Protein AF-A0A7K3CPM6-F1 (afdb_monomer)

pLDDT: mean 83.15, std 15.03, range [42.66, 97.75]

Mean predicted aligned error: 6.67 Å

S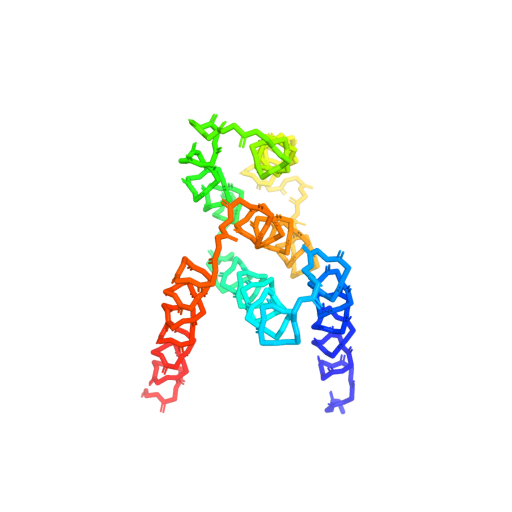econdary structure (DSSP, 8-state):
-HHHHHHHHHHHHHHHHHHHHHH-SSHHHHHHHHHHHHHHHHHHHHH-SSTTHHHHHHHHHHHHHHTS-SHHHHHHHHHHHHHHHHHHHHHTTSS--HHHHHHHHHHHHHHHHHHH--HHHHHHHHHHHHHHHHHHHHHH--

Structure (mmCIF, N/CA/C/O backbone):
data_AF-A0A7K3CPM6-F1
#
_entry.id   AF-A0A7K3CPM6-F1
#
loop_
_atom_site.group_PDB
_atom_site.id
_atom_site.type_symbol
_atom_site.label_atom_id
_atom_site.label_alt_id
_atom_site.label_comp_id
_atom_site.label_asym_id
_atom_site.label_entity_id
_atom_site.label_seq_id
_atom_site.pdbx_PDB_ins_code
_atom_site.Cartn_x
_atom_site.Cartn_y
_atom_site.Cartn_z
_atom_site.occupancy
_atom_site.B_iso_or_equiv
_atom_site.auth_seq_id
_atom_site.auth_comp_id
_atom_site.auth_asym_id
_atom_site.auth_atom_id
_atom_site.pdbx_PDB_model_num
ATOM 1 N N . GLU A 1 1 ? -13.434 -12.400 -23.681 1.00 42.66 1 GLU A N 1
ATOM 2 C CA . GLU A 1 1 ? -12.248 -11.910 -22.934 1.00 42.66 1 GLU A CA 1
ATOM 3 C C . GLU A 1 1 ? -12.563 -10.995 -21.737 1.00 42.66 1 GLU A C 1
ATOM 5 O O . GLU A 1 1 ? -11.672 -10.723 -20.947 1.00 42.66 1 GLU A O 1
ATOM 10 N N . LEU A 1 2 ? -13.830 -10.633 -21.488 1.00 46.84 2 LEU A N 1
ATOM 11 C CA . LEU A 1 2 ? -14.273 -9.867 -20.305 1.00 46.84 2 LEU A CA 1
ATOM 12 C C . LEU A 1 2 ? -14.128 -10.591 -18.945 1.00 46.84 2 LEU A C 1
ATOM 14 O O . LEU A 1 2 ? -14.264 -9.969 -17.897 1.00 46.84 2 LEU A O 1
ATOM 18 N N . THR A 1 3 ? -13.852 -11.897 -18.930 1.00 52.88 3 THR A N 1
ATOM 19 C CA . THR A 1 3 ? -13.897 -12.721 -17.712 1.00 52.88 3 THR A CA 1
ATOM 20 C C . THR A 1 3 ? -12.551 -12.872 -17.004 1.00 52.88 3 THR A C 1
ATOM 22 O O . THR A 1 3 ? -12.532 -12.925 -15.783 1.00 52.88 3 THR A O 1
ATOM 25 N N . SER A 1 4 ? -11.413 -12.888 -17.706 1.00 51.78 4 SER A N 1
ATOM 26 C CA . SER A 1 4 ? -10.106 -13.103 -17.052 1.00 51.78 4 SER A CA 1
ATOM 27 C C . SER A 1 4 ? -9.587 -11.850 -16.331 1.00 51.78 4 SER A C 1
ATOM 29 O O . SER A 1 4 ? -9.103 -11.944 -15.203 1.00 51.78 4 SER A O 1
ATOM 31 N N . GLY A 1 5 ? -9.754 -10.667 -16.939 1.00 45.00 5 GLY A N 1
ATOM 32 C CA . GLY A 1 5 ? -9.337 -9.386 -16.350 1.00 45.00 5 GLY A CA 1
ATOM 33 C C . GLY A 1 5 ? -10.159 -9.002 -15.118 1.00 45.00 5 GLY A C 1
ATOM 34 O O . GLY A 1 5 ? -9.595 -8.661 -14.080 1.00 45.00 5 GLY A O 1
ATOM 35 N N . ALA A 1 6 ? -11.486 -9.160 -15.187 1.00 42.94 6 ALA A N 1
ATOM 36 C CA . ALA A 1 6 ? -12.369 -8.943 -14.044 1.00 42.94 6 ALA A CA 1
ATOM 37 C C . ALA A 1 6 ? -12.077 -9.942 -12.912 1.00 42.94 6 ALA A C 1
ATOM 39 O O . ALA A 1 6 ? -11.921 -9.531 -11.770 1.00 42.94 6 ALA A O 1
ATOM 40 N N . VAL A 1 7 ? -11.917 -11.239 -13.208 1.00 51.38 7 VAL A N 1
ATOM 41 C CA . VAL A 1 7 ? -11.632 -12.262 -12.183 1.00 51.38 7 VAL A CA 1
ATOM 42 C C . VAL A 1 7 ? -10.301 -12.011 -11.462 1.00 51.38 7 VAL A C 1
ATOM 44 O O . VAL A 1 7 ? -10.242 -12.178 -10.243 1.00 51.38 7 VAL A O 1
ATOM 47 N N . LYS A 1 8 ? -9.255 -11.548 -12.161 1.00 45.28 8 LYS A N 1
ATOM 48 C CA . LYS A 1 8 ? -7.977 -11.165 -11.529 1.00 45.28 8 LYS A CA 1
ATOM 49 C C . LYS A 1 8 ? -8.127 -9.956 -10.602 1.00 45.28 8 LYS A C 1
ATOM 51 O O . LYS A 1 8 ? -7.643 -9.996 -9.471 1.00 45.28 8 LYS A O 1
ATOM 56 N N . LEU A 1 9 ? -8.861 -8.929 -11.036 1.00 51.75 9 LEU A N 1
ATOM 57 C CA . LEU A 1 9 ? -9.154 -7.755 -10.209 1.00 51.75 9 LEU A CA 1
ATOM 58 C C . LEU A 1 9 ? -10.005 -8.123 -8.981 1.00 51.75 9 LEU A C 1
ATOM 60 O O . LEU A 1 9 ? -9.729 -7.660 -7.873 1.00 51.75 9 LEU A O 1
ATOM 64 N N . PHE A 1 10 ? -11.006 -8.993 -9.157 1.00 50.72 10 PHE A N 1
ATOM 65 C CA . PHE A 1 10 ? -11.889 -9.468 -8.090 1.00 50.72 10 PHE A CA 1
ATOM 66 C C . PHE A 1 10 ? -11.150 -10.349 -7.076 1.00 50.72 10 PHE A C 1
ATOM 68 O O . PHE A 1 10 ? -11.403 -10.215 -5.884 1.00 50.72 10 PHE A O 1
ATOM 75 N N . GLY A 1 11 ? -10.209 -11.196 -7.508 1.00 55.38 11 GLY A N 1
ATOM 76 C CA . GLY A 1 11 ? -9.413 -12.046 -6.615 1.00 55.38 11 GLY A CA 1
ATOM 77 C C . GLY A 1 11 ? -8.475 -11.250 -5.703 1.00 55.38 11 GLY A C 1
ATOM 78 O O . GLY A 1 11 ? -8.453 -11.469 -4.491 1.00 55.38 11 GLY A O 1
ATOM 79 N N . ILE A 1 12 ? -7.755 -10.273 -6.262 1.00 57.09 12 ILE A N 1
ATOM 80 C CA . ILE A 1 12 ? -6.837 -9.404 -5.504 1.00 57.09 12 ILE A CA 1
ATOM 81 C C . ILE A 1 12 ? -7.624 -8.464 -4.579 1.00 57.09 12 ILE A C 1
ATOM 83 O O . ILE A 1 12 ? -7.272 -8.297 -3.409 1.00 57.09 12 ILE A O 1
ATOM 87 N N . SER A 1 13 ? -8.746 -7.920 -5.058 1.00 53.34 13 SER A N 1
ATOM 88 C CA . SER A 1 13 ? -9.641 -7.084 -4.247 1.00 53.34 13 SER A CA 1
ATOM 89 C C . SER A 1 13 ? -10.306 -7.876 -3.116 1.00 53.34 13 SER A C 1
ATOM 91 O O . SER A 1 13 ? -10.408 -7.371 -2.000 1.00 53.34 13 SER A O 1
ATOM 93 N N . ALA A 1 14 ? -10.705 -9.131 -3.355 1.00 58.09 14 ALA A N 1
ATOM 94 C CA . ALA A 1 14 ? -11.283 -10.008 -2.336 1.00 58.09 14 ALA A CA 1
ATOM 95 C C . ALA A 1 14 ? -10.255 -10.418 -1.272 1.00 58.09 14 ALA A C 1
ATOM 97 O O . ALA A 1 14 ? -10.574 -10.393 -0.085 1.00 58.09 14 ALA A O 1
ATOM 98 N N . ALA A 1 15 ? -9.015 -10.726 -1.665 1.00 60.75 15 ALA A N 1
ATOM 99 C CA . ALA A 1 15 ? -7.931 -11.014 -0.725 1.00 60.75 15 ALA A CA 1
ATOM 100 C C . ALA A 1 15 ? -7.564 -9.780 0.122 1.00 60.75 15 ALA A C 1
ATOM 102 O O . ALA A 1 15 ? -7.385 -9.894 1.335 1.00 60.75 15 ALA A O 1
ATOM 103 N N . GLY A 1 16 ? -7.532 -8.588 -0.486 1.00 57.25 16 GLY A N 1
ATOM 104 C CA . GLY A 1 16 ? -7.310 -7.325 0.223 1.00 57.25 16 GLY A CA 1
ATOM 105 C C . GLY A 1 16 ? -8.442 -6.964 1.191 1.00 57.25 16 GLY A C 1
ATOM 106 O O . GLY A 1 16 ? -8.188 -6.544 2.320 1.00 57.25 16 GLY A O 1
ATOM 107 N N . LEU A 1 17 ? -9.697 -7.200 0.795 1.00 54.47 17 LEU A N 1
ATOM 108 C CA . LEU A 1 17 ? -10.870 -7.058 1.663 1.00 54.47 17 LEU A CA 1
ATOM 109 C C . LEU A 1 17 ? -10.863 -8.077 2.813 1.00 54.47 17 LEU A C 1
ATOM 111 O O . LEU A 1 17 ? -11.160 -7.704 3.948 1.00 54.47 17 LEU A O 1
ATOM 115 N N . ALA A 1 18 ? -10.479 -9.331 2.557 1.00 61.62 18 ALA A N 1
ATOM 116 C CA . ALA A 1 18 ? -10.338 -10.363 3.583 1.00 61.62 18 ALA A CA 1
ATOM 117 C C . ALA A 1 18 ? -9.232 -10.011 4.593 1.00 61.62 18 ALA A C 1
ATOM 119 O O . ALA A 1 18 ? -9.453 -10.085 5.801 1.00 61.62 18 ALA A O 1
ATOM 120 N N . ALA A 1 19 ? -8.078 -9.532 4.123 1.00 61.78 19 ALA A N 1
ATOM 121 C CA . ALA A 1 19 ? -7.010 -9.033 4.986 1.00 61.78 19 ALA A CA 1
ATOM 122 C C . ALA A 1 19 ? -7.465 -7.818 5.818 1.00 61.78 19 ALA A C 1
ATOM 124 O O . ALA A 1 19 ? -7.238 -7.770 7.027 1.00 61.78 19 ALA A O 1
ATOM 125 N N . GLY A 1 20 ? -8.183 -6.864 5.213 1.00 58.28 20 GLY A N 1
ATOM 126 C CA . GLY A 1 20 ? -8.766 -5.714 5.915 1.00 58.28 20 GLY A CA 1
ATOM 127 C C . GLY A 1 20 ? -9.803 -6.106 6.977 1.00 58.28 20 GLY A C 1
ATOM 128 O O . GLY A 1 20 ? -9.842 -5.509 8.056 1.00 58.28 20 GLY A O 1
ATOM 129 N N . ALA A 1 21 ? -10.600 -7.145 6.710 1.00 58.53 21 ALA A N 1
ATOM 130 C CA . ALA A 1 21 ? -11.573 -7.693 7.651 1.00 58.53 21 ALA A CA 1
ATOM 131 C C . ALA A 1 21 ? -10.920 -8.331 8.888 1.00 58.53 21 ALA A C 1
ATOM 133 O O . ALA A 1 21 ? -11.483 -8.252 9.981 1.00 58.53 21 ALA A O 1
ATOM 134 N N . LEU A 1 22 ? -9.727 -8.909 8.728 1.00 70.19 22 LEU A N 1
ATOM 135 C CA . LEU A 1 22 ? -8.938 -9.483 9.822 1.00 70.19 22 LEU A CA 1
ATOM 136 C C . LEU A 1 22 ? -8.181 -8.419 10.635 1.00 70.19 22 LEU A C 1
ATOM 138 O O . LEU A 1 22 ? -7.899 -8.628 11.810 1.00 70.19 22 LEU A O 1
ATOM 142 N N . LEU A 1 23 ? -7.875 -7.262 10.039 1.00 71.94 23 LEU A N 1
ATOM 143 C CA . LEU A 1 23 ? -7.069 -6.208 10.670 1.00 71.94 23 LEU A CA 1
ATOM 144 C C . LEU A 1 23 ? -7.857 -5.254 11.580 1.00 71.94 23 LEU A C 1
ATOM 146 O O . LEU A 1 23 ? -7.250 -4.490 12.336 1.00 71.94 23 LEU A O 1
ATOM 150 N N . LYS A 1 24 ? -9.192 -5.230 11.486 1.00 84.94 24 LYS A N 1
ATOM 151 C CA . LYS A 1 24 ? -10.049 -4.316 12.258 1.00 84.94 24 LYS A CA 1
ATOM 152 C C . LYS A 1 24 ? -11.259 -5.039 12.829 1.00 84.94 24 LYS A C 1
ATOM 154 O O . LYS A 1 24 ? -11.847 -5.905 12.192 1.00 84.94 24 LYS A O 1
ATOM 159 N N . GLU A 1 25 ? -11.687 -4.626 14.015 1.00 83.81 25 GLU A N 1
ATOM 160 C CA . GLU A 1 25 ? -12.852 -5.221 14.682 1.00 83.81 25 GLU A CA 1
ATOM 161 C C . GLU A 1 25 ? -14.171 -4.591 14.226 1.00 83.81 25 GLU A C 1
ATOM 163 O O . GLU A 1 25 ? -15.175 -5.275 14.041 1.00 83.81 25 GLU A O 1
ATOM 168 N N . ARG A 1 26 ? -14.176 -3.270 14.016 1.00 90.00 26 ARG A N 1
ATOM 169 C CA . ARG A 1 26 ? -15.393 -2.517 13.700 1.00 90.00 26 ARG A CA 1
ATOM 170 C C . ARG A 1 26 ? -15.704 -2.586 12.198 1.00 90.00 26 ARG A C 1
ATOM 172 O O . ARG A 1 26 ? -14.807 -2.302 11.404 1.00 90.00 26 ARG A O 1
ATOM 179 N N . PRO A 1 27 ? -16.965 -2.834 11.787 1.00 90.19 27 PRO A N 1
ATOM 180 C CA . PRO A 1 27 ? -17.335 -3.008 10.376 1.00 90.19 27 PRO A CA 1
ATOM 181 C C . PRO A 1 27 ? -16.886 -1.869 9.453 1.00 90.19 27 PRO A C 1
ATOM 183 O O . PRO A 1 27 ? -16.292 -2.114 8.409 1.00 90.19 27 PRO A O 1
ATOM 186 N N . VAL A 1 28 ? -17.091 -0.617 9.869 1.00 92.19 28 VAL A N 1
ATOM 187 C CA . VAL A 1 28 ? -16.668 0.562 9.091 1.00 92.19 28 VAL A CA 1
ATOM 188 C C . VAL A 1 28 ? -15.154 0.581 8.884 1.00 92.19 28 VAL A C 1
ATOM 190 O O . VAL A 1 28 ? -14.678 0.881 7.795 1.00 92.19 28 VAL A O 1
ATOM 193 N N . ASP A 1 29 ? -14.388 0.224 9.914 1.00 92.19 29 ASP A N 1
ATOM 194 C CA . ASP A 1 29 ? -12.929 0.235 9.842 1.00 92.19 29 ASP A CA 1
ATOM 195 C C . ASP A 1 29 ? -12.405 -0.910 8.963 1.00 92.19 29 ASP A C 1
ATOM 197 O O . ASP A 1 29 ? -11.396 -0.727 8.289 1.00 92.19 29 ASP A O 1
ATOM 201 N N . ARG A 1 30 ? -13.118 -2.046 8.893 1.00 90.12 30 ARG A N 1
ATOM 202 C CA . ARG A 1 30 ? -12.831 -3.142 7.948 1.00 90.12 30 ARG A CA 1
ATOM 203 C C . ARG A 1 30 ? -13.018 -2.709 6.501 1.00 90.12 30 ARG A C 1
ATOM 205 O O . ARG A 1 30 ? -12.143 -2.955 5.679 1.00 90.12 30 ARG A O 1
ATOM 212 N N . VAL A 1 31 ? -14.135 -2.044 6.200 1.00 88.88 31 VAL A N 1
ATOM 213 C CA . VAL A 1 31 ? -14.415 -1.536 4.848 1.00 88.88 31 VAL A CA 1
ATOM 214 C C . VAL A 1 31 ? -13.360 -0.512 4.448 1.00 88.88 31 VAL A C 1
ATOM 216 O O . VAL A 1 31 ? -12.759 -0.642 3.386 1.00 88.88 31 VAL A O 1
ATOM 219 N N . LEU A 1 32 ? -13.066 0.457 5.320 1.00 93.31 32 LEU A N 1
ATOM 220 C CA . LEU A 1 32 ? -12.026 1.452 5.056 1.00 93.31 32 LEU A CA 1
ATOM 221 C C . LEU A 1 32 ? -10.646 0.805 4.872 1.00 93.31 32 LEU A C 1
ATOM 223 O O . LEU A 1 32 ? -9.925 1.179 3.954 1.00 93.31 32 LEU A O 1
ATOM 227 N N . ALA A 1 33 ? -10.284 -0.178 5.701 1.00 93.31 33 ALA A N 1
ATOM 228 C CA . ALA A 1 33 ? -9.035 -0.921 5.547 1.00 93.31 33 ALA A CA 1
ATOM 229 C C . ALA A 1 33 ? -8.978 -1.669 4.207 1.00 93.31 33 ALA A C 1
ATOM 231 O O . ALA A 1 33 ? -7.966 -1.593 3.520 1.00 93.31 33 ALA A O 1
ATOM 232 N N . GLY A 1 34 ? -10.064 -2.331 3.806 1.00 89.88 34 GLY A N 1
ATOM 233 C CA . GLY A 1 34 ? -10.158 -3.007 2.514 1.00 89.88 34 GLY A CA 1
ATOM 234 C C . GLY A 1 34 ? -10.024 -2.052 1.327 1.00 89.88 34 GLY A C 1
ATOM 235 O O . GLY A 1 34 ? -9.272 -2.343 0.402 1.00 89.88 34 GLY A O 1
ATOM 236 N N . VAL A 1 35 ? -10.675 -0.882 1.382 1.00 90.69 35 VAL A N 1
ATOM 237 C CA . VAL A 1 35 ? -10.533 0.175 0.363 1.00 90.69 35 VAL A CA 1
ATOM 238 C C . VAL A 1 35 ? -9.095 0.677 0.290 1.00 90.69 35 VAL A C 1
ATOM 240 O O . VAL A 1 35 ? -8.569 0.842 -0.805 1.00 90.69 35 VAL A O 1
ATOM 243 N N . VAL A 1 36 ? -8.435 0.886 1.432 1.00 94.94 36 VAL A N 1
ATOM 244 C CA . VAL A 1 36 ? -7.022 1.287 1.458 1.00 94.94 36 VAL A CA 1
ATOM 245 C C . VAL A 1 36 ? -6.134 0.200 0.855 1.00 94.94 36 VAL A C 1
ATOM 247 O O . VAL A 1 36 ? -5.282 0.513 0.035 1.00 94.94 36 VAL A O 1
ATOM 250 N N . ILE A 1 37 ? -6.339 -1.074 1.193 1.00 93.19 37 ILE A N 1
ATOM 251 C CA . ILE A 1 37 ? -5.523 -2.173 0.655 1.00 93.19 37 ILE A CA 1
ATOM 252 C C . ILE A 1 37 ? -5.704 -2.306 -0.861 1.00 93.19 37 ILE A C 1
ATOM 254 O O . ILE A 1 37 ? -4.719 -2.301 -1.597 1.00 93.19 37 ILE A O 1
ATOM 258 N N . ALA A 1 38 ? -6.950 -2.378 -1.334 1.00 88.94 38 ALA A N 1
ATOM 259 C CA . ALA A 1 38 ? -7.250 -2.512 -2.757 1.00 88.94 38 ALA A CA 1
ATOM 260 C C . ALA A 1 38 ? -6.828 -1.266 -3.553 1.00 88.94 38 ALA A C 1
ATOM 262 O O . ALA A 1 38 ? -6.216 -1.384 -4.613 1.00 88.94 38 ALA A O 1
ATOM 263 N N . GLY A 1 39 ? -7.097 -0.072 -3.019 1.00 91.88 39 GLY A N 1
ATOM 264 C CA . GLY A 1 39 ? -6.730 1.195 -3.643 1.00 91.88 39 GLY A CA 1
ATOM 265 C C . GLY A 1 39 ? -5.219 1.371 -3.758 1.00 91.88 39 GLY A C 1
ATOM 266 O O . GLY A 1 39 ? -4.738 1.771 -4.813 1.00 91.88 39 GLY A O 1
ATOM 267 N N . THR A 1 40 ? -4.450 1.018 -2.725 1.00 94.94 40 THR A N 1
ATOM 268 C CA . THR A 1 40 ? -2.983 1.082 -2.788 1.00 94.94 40 THR A CA 1
ATOM 269 C C . THR A 1 40 ? -2.412 0.042 -3.749 1.00 94.94 40 THR A C 1
ATOM 271 O O . THR A 1 40 ? -1.494 0.359 -4.499 1.00 94.94 40 THR A O 1
ATOM 274 N N . ALA A 1 41 ? -2.972 -1.172 -3.795 1.00 91.94 41 ALA A N 1
ATOM 275 C CA . ALA A 1 41 ? -2.590 -2.177 -4.787 1.00 91.94 41 ALA A CA 1
ATOM 276 C C . ALA A 1 41 ? -2.797 -1.661 -6.219 1.00 91.94 41 ALA A C 1
ATOM 278 O O . ALA A 1 41 ? -1.914 -1.799 -7.060 1.00 91.94 41 ALA A O 1
ATOM 279 N N . HIS A 1 42 ? -3.943 -1.032 -6.481 1.00 90.44 42 HIS A N 1
ATOM 280 C CA . HIS A 1 42 ? -4.234 -0.436 -7.780 1.00 90.44 42 HIS A CA 1
ATOM 281 C C . HIS A 1 42 ? -3.324 0.758 -8.095 1.00 90.44 42 HIS A C 1
ATOM 283 O O . HIS A 1 42 ? -2.797 0.841 -9.199 1.00 90.44 42 HIS A O 1
ATOM 289 N N . LEU A 1 43 ? -3.072 1.641 -7.124 1.00 92.19 43 LEU A N 1
ATOM 290 C CA . LEU A 1 43 ? -2.158 2.771 -7.287 1.00 92.19 43 LEU A CA 1
ATOM 291 C C . LEU A 1 43 ? -0.751 2.312 -7.676 1.00 92.19 43 LEU A C 1
ATOM 293 O O . LEU A 1 43 ? -0.176 2.863 -8.608 1.00 92.19 43 LEU A O 1
ATOM 297 N N . VAL A 1 44 ? -0.201 1.320 -6.968 1.00 92.75 44 VAL A N 1
ATOM 298 C CA . VAL A 1 44 ? 1.147 0.810 -7.256 1.00 92.75 44 VAL A CA 1
ATOM 299 C C . VAL A 1 44 ? 1.208 0.193 -8.653 1.00 92.75 44 VAL A C 1
ATOM 301 O O . VAL A 1 44 ? 2.166 0.446 -9.370 1.00 92.75 44 VAL A O 1
ATOM 304 N N . ASN A 1 45 ? 0.160 -0.516 -9.079 1.00 90.69 45 ASN A N 1
ATOM 305 C CA . ASN A 1 45 ? 0.048 -1.010 -10.451 1.00 90.69 45 ASN A CA 1
ATOM 306 C C . ASN A 1 45 ? -0.016 0.128 -11.487 1.00 90.69 45 ASN A C 1
ATOM 308 O O . ASN A 1 45 ? 0.592 0.033 -12.543 1.00 90.69 45 ASN A O 1
ATOM 312 N N . LEU A 1 46 ? -0.739 1.218 -11.204 1.00 88.81 46 LEU A N 1
ATOM 313 C CA . LEU A 1 46 ? -0.844 2.360 -12.122 1.00 88.81 46 LEU A CA 1
ATOM 314 C C . LEU A 1 46 ? 0.471 3.128 -12.293 1.00 88.81 46 LEU A C 1
ATOM 316 O O . LEU A 1 46 ? 0.716 3.676 -13.364 1.00 88.81 46 LEU A O 1
ATOM 320 N N . VAL A 1 47 ? 1.291 3.222 -11.242 1.00 89.44 47 VAL A N 1
ATOM 321 C CA . VAL A 1 47 ? 2.596 3.902 -11.320 1.00 89.44 47 VAL A CA 1
ATOM 322 C C . VAL A 1 47 ? 3.698 3.007 -11.880 1.00 89.44 47 VAL A C 1
ATOM 324 O O . VAL A 1 47 ? 4.787 3.509 -12.141 1.00 89.44 47 VAL A O 1
ATOM 327 N N . ASP A 1 48 ? 3.434 1.714 -12.076 1.00 88.38 48 ASP A N 1
ATOM 328 C CA . ASP A 1 48 ? 4.379 0.746 -12.636 1.00 88.38 48 ASP A CA 1
ATOM 329 C C . ASP A 1 48 ? 4.473 0.864 -14.166 1.00 88.38 48 ASP A C 1
ATOM 331 O O . ASP A 1 48 ? 4.185 -0.068 -14.911 1.00 88.38 48 ASP A O 1
ATOM 335 N N . VAL A 1 49 ? 4.820 2.057 -14.660 1.00 87.38 49 VAL A N 1
ATOM 336 C CA . VAL A 1 49 ? 4.931 2.316 -16.108 1.00 87.38 49 VAL A CA 1
ATOM 337 C C . VAL A 1 49 ? 6.349 2.121 -16.636 1.00 87.38 49 VAL A C 1
ATOM 339 O O . VAL A 1 49 ? 6.551 2.028 -17.847 1.00 87.38 49 VAL A O 1
ATOM 342 N N . ARG A 1 50 ? 7.349 2.092 -15.749 1.00 88.38 50 ARG A N 1
ATOM 343 C CA . ARG A 1 50 ? 8.761 1.866 -16.075 1.00 88.38 50 ARG A CA 1
ATOM 344 C C . ARG A 1 50 ? 9.427 1.017 -14.991 1.00 88.38 50 ARG A C 1
ATOM 346 O O . ARG A 1 50 ? 9.056 1.159 -13.823 1.00 88.38 50 ARG A O 1
ATOM 353 N N . PRO A 1 51 ? 10.469 0.2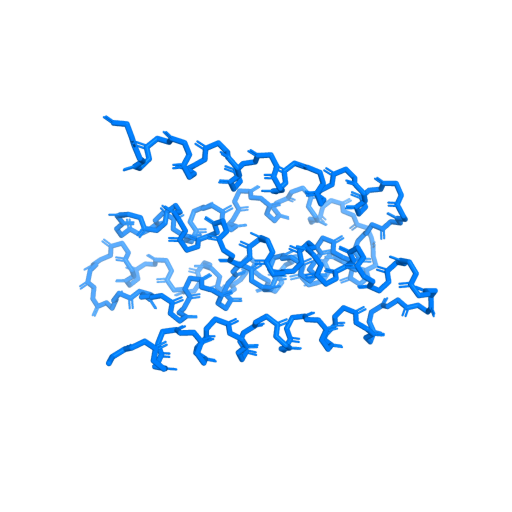45 -15.348 1.00 86.12 51 PRO A N 1
ATOM 354 C CA . PRO A 1 51 ? 11.212 -0.552 -14.381 1.00 86.12 51 PRO A CA 1
ATOM 355 C C . PRO A 1 51 ? 11.684 0.281 -13.182 1.00 86.12 51 PRO A C 1
ATOM 357 O O . PRO A 1 51 ? 12.191 1.398 -13.329 1.00 86.12 51 PRO A O 1
ATOM 360 N N . GLY A 1 52 ? 11.481 -0.251 -11.981 1.00 88.81 52 GLY A N 1
ATOM 361 C CA . GLY A 1 52 ? 11.839 0.337 -10.695 1.00 88.81 52 GLY A CA 1
ATOM 362 C C . GLY A 1 52 ? 10.792 1.263 -10.072 1.00 88.81 52 GLY A C 1
ATOM 363 O O . GLY A 1 52 ? 10.932 1.619 -8.898 1.00 88.81 52 GLY A O 1
ATOM 364 N N . GLN A 1 53 ? 9.741 1.668 -10.795 1.00 93.19 53 GLN A N 1
ATOM 365 C CA . GLN A 1 53 ? 8.795 2.667 -10.283 1.00 93.19 53 GLN A CA 1
ATOM 366 C C . GLN A 1 53 ? 7.865 2.128 -9.198 1.00 93.19 53 GLN A C 1
ATOM 368 O O . GLN A 1 53 ? 7.693 2.805 -8.180 1.00 93.19 53 GLN A O 1
ATOM 373 N N . ALA A 1 54 ? 7.324 0.915 -9.350 1.00 91.88 54 ALA A N 1
ATOM 374 C CA . ALA A 1 54 ? 6.519 0.288 -8.301 1.00 91.88 54 ALA A CA 1
ATOM 375 C C . ALA A 1 54 ? 7.311 0.140 -6.992 1.00 91.88 54 ALA A C 1
ATOM 377 O O . ALA A 1 54 ? 6.848 0.549 -5.922 1.00 91.88 54 ALA A O 1
ATOM 378 N N . GLY A 1 55 ? 8.540 -0.382 -7.075 1.00 92.44 55 GLY A N 1
ATOM 379 C CA . GLY A 1 55 ? 9.417 -0.539 -5.915 1.00 92.44 55 GLY A CA 1
ATOM 380 C C . GLY A 1 55 ? 9.777 0.801 -5.264 1.00 92.44 55 GLY A C 1
ATOM 381 O O . GLY A 1 55 ? 9.669 0.942 -4.044 1.00 92.44 55 GLY A O 1
ATOM 382 N N . ALA A 1 56 ? 10.123 1.818 -6.059 1.00 94.31 56 ALA A N 1
ATOM 383 C CA . ALA A 1 56 ? 10.411 3.160 -5.552 1.00 94.31 56 ALA A CA 1
ATOM 384 C C . ALA A 1 56 ? 9.196 3.802 -4.861 1.00 94.31 56 ALA A C 1
ATOM 386 O O . ALA A 1 56 ? 9.337 4.385 -3.783 1.00 94.31 56 ALA A O 1
ATOM 387 N N . ALA A 1 57 ? 7.999 3.660 -5.439 1.00 95.06 57 ALA A N 1
ATOM 388 C CA . ALA A 1 57 ? 6.764 4.161 -4.846 1.00 95.06 57 ALA A CA 1
ATOM 389 C C . ALA A 1 57 ? 6.494 3.506 -3.485 1.00 95.06 57 ALA A C 1
ATOM 391 O O . ALA A 1 57 ? 6.186 4.199 -2.514 1.00 95.06 57 ALA A O 1
ATOM 392 N N . VAL A 1 58 ? 6.667 2.186 -3.384 1.00 95.75 58 VAL A N 1
ATOM 393 C CA . VAL A 1 58 ? 6.468 1.447 -2.130 1.00 95.75 58 VAL A CA 1
ATOM 394 C C . VAL A 1 58 ? 7.477 1.872 -1.071 1.00 95.75 58 VAL A C 1
ATOM 396 O O . VAL A 1 58 ? 7.079 2.137 0.062 1.00 95.75 58 VAL A O 1
ATOM 399 N N . LEU A 1 59 ? 8.758 2.010 -1.427 1.00 97.12 59 LEU A N 1
ATOM 400 C CA . LEU A 1 59 ? 9.788 2.503 -0.509 1.00 97.12 59 LEU A CA 1
ATOM 401 C C . LEU A 1 59 ? 9.450 3.900 0.025 1.00 97.12 59 LEU A C 1
ATOM 403 O O . LEU A 1 59 ? 9.488 4.122 1.236 1.00 97.12 59 LEU A O 1
ATOM 407 N N . ALA A 1 60 ? 9.074 4.824 -0.861 1.00 96.62 60 ALA A N 1
ATOM 408 C CA . ALA A 1 60 ? 8.750 6.196 -0.487 1.00 96.62 60 ALA A CA 1
ATOM 409 C C . ALA A 1 60 ? 7.506 6.278 0.412 1.00 96.62 60 ALA A C 1
ATOM 411 O O . ALA A 1 60 ? 7.514 6.970 1.431 1.00 96.62 60 ALA A O 1
ATOM 412 N N . LEU A 1 61 ? 6.441 5.554 0.061 1.00 95.56 61 LEU A N 1
ATOM 413 C CA . LEU A 1 61 ? 5.166 5.603 0.778 1.00 95.56 61 LEU A CA 1
ATOM 414 C C . LEU A 1 61 ? 5.181 4.807 2.091 1.00 95.56 61 LEU A C 1
ATOM 416 O O . LEU A 1 61 ? 4.441 5.146 3.016 1.00 95.56 61 LEU A O 1
ATOM 420 N N . ALA A 1 62 ? 6.017 3.771 2.206 1.00 93.94 62 ALA A N 1
ATOM 421 C CA . ALA A 1 62 ? 6.171 3.003 3.441 1.00 93.94 62 ALA A CA 1
ATOM 422 C C . ALA A 1 62 ? 7.095 3.681 4.465 1.00 93.94 62 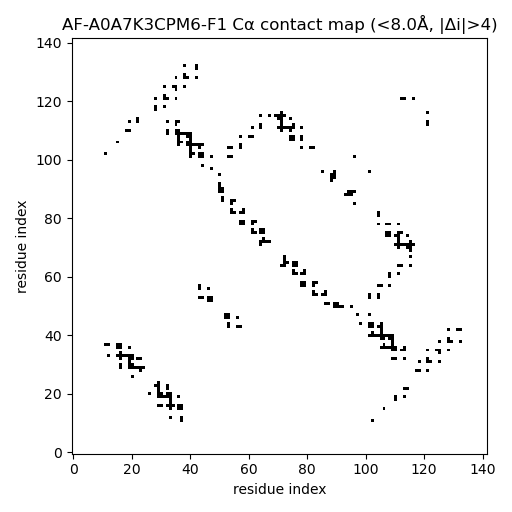ALA A C 1
ATOM 424 O O . ALA A 1 62 ? 6.911 3.470 5.667 1.00 93.94 62 ALA A O 1
ATOM 425 N N . ALA A 1 63 ? 8.053 4.508 4.027 1.00 95.19 63 ALA A N 1
ATOM 426 C CA . ALA A 1 63 ? 9.065 5.112 4.898 1.00 95.19 63 ALA A CA 1
ATOM 427 C C . ALA A 1 63 ? 8.493 5.865 6.122 1.00 95.19 63 ALA A C 1
ATOM 429 O 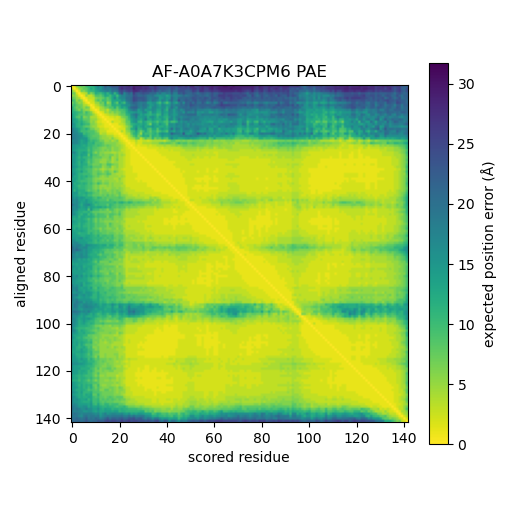O . ALA A 1 63 ? 8.973 5.624 7.233 1.00 95.19 63 ALA A O 1
ATOM 430 N N . PRO A 1 64 ? 7.427 6.691 6.013 1.00 92.50 64 PRO A N 1
ATOM 431 C CA . PRO A 1 64 ? 6.823 7.330 7.187 1.00 92.50 64 PRO A CA 1
ATOM 432 C C . PRO A 1 64 ? 6.256 6.325 8.202 1.00 92.50 64 PRO A C 1
ATOM 434 O O . PRO A 1 64 ? 6.169 6.617 9.396 1.00 92.50 64 PRO A O 1
ATOM 437 N N . GLY A 1 65 ? 5.869 5.131 7.741 1.00 90.06 65 GLY A N 1
ATOM 438 C CA . GLY A 1 65 ? 5.379 4.039 8.577 1.00 90.06 65 GLY A CA 1
ATOM 439 C C . GLY A 1 65 ? 6.441 3.481 9.525 1.00 90.06 65 GLY A C 1
ATOM 440 O O . GLY A 1 65 ? 6.088 3.058 10.627 1.00 90.06 65 GLY A O 1
ATOM 441 N N . LEU A 1 66 ? 7.725 3.555 9.155 1.00 91.56 66 LEU A N 1
ATOM 442 C CA . LEU A 1 66 ? 8.846 3.103 9.990 1.00 91.56 66 LEU A CA 1
ATOM 443 C C . LEU A 1 66 ? 9.027 3.934 11.262 1.00 91.56 66 LEU A C 1
ATOM 445 O O . LEU A 1 66 ? 9.545 3.439 12.258 1.00 91.56 66 LEU A O 1
ATOM 449 N N . LEU A 1 67 ? 8.585 5.193 11.243 1.00 91.94 67 LEU A N 1
ATOM 450 C CA . LEU A 1 67 ? 8.679 6.098 12.392 1.00 91.94 67 LEU A CA 1
ATOM 451 C C . LEU A 1 67 ? 7.599 5.819 13.450 1.00 91.94 67 LEU A C 1
ATOM 453 O O . LEU A 1 67 ? 7.591 6.427 14.522 1.00 91.94 67 LEU A O 1
ATOM 457 N N . ARG A 1 68 ? 6.648 4.926 13.151 1.00 88.56 68 ARG A N 1
ATOM 458 C CA . ARG A 1 68 ? 5.556 4.555 14.055 1.00 88.56 68 ARG A CA 1
ATOM 459 C C . ARG A 1 68 ? 5.991 3.420 14.985 1.00 88.56 68 ARG A C 1
ATOM 461 O O . ARG A 1 68 ? 7.009 2.769 14.787 1.00 88.56 68 ARG A O 1
ATOM 468 N N . LYS A 1 69 ? 5.175 3.147 16.005 1.00 88.12 69 LYS A N 1
ATOM 469 C CA . LYS A 1 69 ? 5.311 1.964 16.871 1.00 88.12 69 LYS A CA 1
ATOM 470 C C . LYS A 1 69 ? 4.191 0.963 16.586 1.00 88.12 69 LYS A C 1
ATOM 472 O O . LYS A 1 69 ? 3.111 1.346 16.133 1.00 88.12 69 LYS A O 1
ATOM 477 N N . GLY A 1 70 ? 4.434 -0.304 16.911 1.00 87.44 70 GLY A N 1
ATOM 478 C CA . GLY A 1 70 ? 3.436 -1.371 16.835 1.00 87.44 70 GLY A CA 1
ATOM 479 C C . GLY A 1 70 ? 3.340 -2.056 15.464 1.00 87.44 70 GLY A C 1
ATOM 480 O O . GLY A 1 70 ? 4.204 -1.859 14.609 1.00 87.44 70 GLY A O 1
ATOM 481 N N . PRO A 1 71 ? 2.289 -2.868 15.241 1.00 80.94 71 PRO A N 1
ATOM 482 C CA . PRO A 1 71 ? 2.201 -3.783 14.098 1.00 80.94 71 PRO A CA 1
ATOM 483 C C . PRO A 1 71 ? 2.338 -3.108 12.728 1.00 80.94 71 PRO A C 1
ATOM 485 O O . PRO A 1 71 ? 2.974 -3.655 11.834 1.00 80.94 71 PRO A O 1
ATOM 488 N N . GLY A 1 72 ? 1.808 -1.890 12.567 1.00 83.88 72 GLY A N 1
ATOM 489 C CA . GLY A 1 72 ? 1.925 -1.146 11.309 1.00 83.88 72 GLY A CA 1
ATOM 490 C C . GLY A 1 72 ? 3.367 -0.820 10.910 1.00 83.88 72 GLY A C 1
ATOM 491 O O . GLY A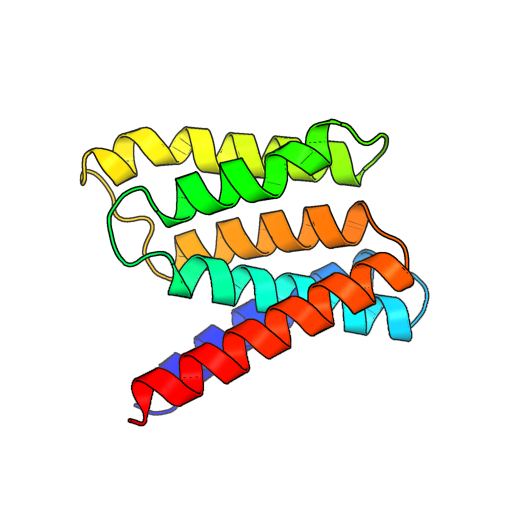 1 72 ? 3.676 -0.842 9.724 1.00 83.88 72 GLY A O 1
ATOM 492 N N . ALA A 1 73 ? 4.260 -0.582 11.877 1.00 89.31 73 ALA A N 1
ATOM 493 C CA . ALA A 1 73 ? 5.674 -0.331 11.597 1.00 89.31 73 ALA A CA 1
ATOM 494 C C . ALA A 1 73 ? 6.391 -1.602 11.115 1.00 89.31 73 ALA A C 1
ATOM 496 O O . ALA A 1 73 ? 7.201 -1.541 10.194 1.00 89.31 73 ALA A O 1
ATOM 497 N N . VAL A 1 74 ? 6.038 -2.762 11.680 1.00 88.62 74 VAL A N 1
ATOM 498 C CA . VAL A 1 74 ? 6.582 -4.066 11.264 1.00 88.62 74 VAL A CA 1
ATOM 499 C C . VAL A 1 74 ? 6.159 -4.395 9.833 1.00 88.62 74 VAL A C 1
ATOM 501 O O . VAL A 1 74 ? 6.994 -4.766 9.014 1.00 88.62 74 VAL A O 1
ATOM 504 N N . VAL A 1 75 ? 4.878 -4.203 9.502 1.00 86.88 75 VAL A N 1
ATOM 505 C CA . VAL A 1 75 ? 4.373 -4.459 8.142 1.00 86.88 75 VAL A CA 1
ATOM 506 C C . VAL A 1 75 ? 4.937 -3.440 7.142 1.00 86.88 75 VAL A C 1
ATOM 508 O O . VAL A 1 75 ? 5.247 -3.811 6.011 1.00 86.88 75 VAL A O 1
ATOM 511 N N . ALA A 1 76 ? 5.144 -2.181 7.547 1.00 89.44 76 ALA A N 1
ATOM 512 C CA . ALA A 1 76 ? 5.822 -1.182 6.717 1.00 89.44 76 ALA A CA 1
ATOM 513 C C . ALA A 1 76 ? 7.274 -1.591 6.417 1.00 89.44 76 ALA A C 1
ATOM 515 O O . ALA A 1 76 ? 7.681 -1.574 5.259 1.00 89.44 76 ALA A O 1
ATOM 516 N N . ALA A 1 77 ? 8.023 -2.038 7.430 1.00 91.50 77 ALA A N 1
ATOM 517 C CA . ALA A 1 77 ? 9.385 -2.542 7.262 1.00 91.50 77 ALA A CA 1
ATOM 518 C C . ALA A 1 77 ? 9.440 -3.777 6.356 1.00 91.50 77 ALA A C 1
ATOM 520 O O . ALA A 1 77 ? 10.282 -3.840 5.464 1.00 91.50 77 ALA A O 1
ATOM 521 N N . ALA A 1 78 ? 8.511 -4.721 6.526 1.00 86.88 78 ALA A N 1
ATOM 522 C CA . ALA A 1 78 ? 8.404 -5.890 5.657 1.00 86.88 78 ALA A CA 1
ATOM 523 C C . ALA A 1 78 ? 8.105 -5.497 4.200 1.00 86.88 78 ALA A C 1
ATOM 525 O O . ALA A 1 78 ? 8.734 -6.016 3.283 1.00 86.88 78 ALA A O 1
ATOM 526 N N . SER A 1 79 ? 7.201 -4.535 3.987 1.00 89.06 79 SER A N 1
ATOM 527 C CA . SER A 1 79 ? 6.863 -4.026 2.649 1.00 89.06 79 SER A CA 1
ATOM 528 C C . SER A 1 79 ? 8.057 -3.330 1.989 1.00 89.06 79 SER A C 1
ATOM 530 O O . SER A 1 79 ? 8.331 -3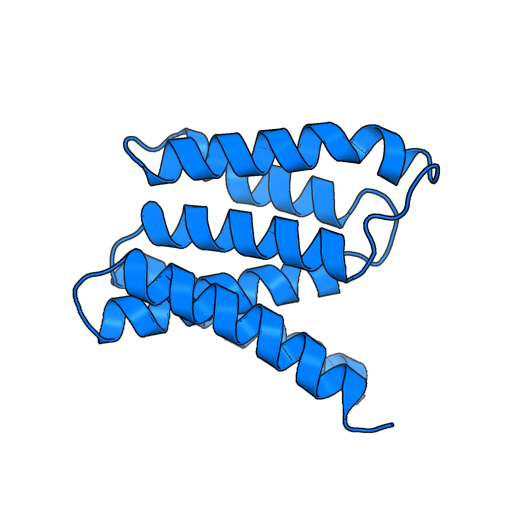.560 0.813 1.00 89.06 79 SER A O 1
ATOM 532 N N . MET A 1 80 ? 8.812 -2.527 2.749 1.00 93.25 80 MET A N 1
ATOM 533 C CA . MET A 1 80 ? 10.048 -1.903 2.264 1.00 93.25 80 MET A CA 1
ATOM 534 C C . MET A 1 80 ? 11.131 -2.928 1.954 1.00 93.25 80 MET A C 1
ATOM 536 O O . MET A 1 80 ? 11.797 -2.801 0.934 1.00 93.25 80 MET A O 1
ATOM 540 N N . GLY A 1 81 ? 11.297 -3.945 2.801 1.00 92.12 81 GLY A N 1
ATOM 541 C CA . GLY A 1 81 ? 12.242 -5.033 2.565 1.00 92.12 81 GLY A CA 1
ATOM 542 C C . GLY A 1 81 ? 11.910 -5.812 1.293 1.00 92.12 81 GLY A C 1
ATOM 543 O O . GLY A 1 81 ? 12.796 -6.050 0.480 1.00 92.12 81 GLY A O 1
ATOM 544 N N . ALA A 1 82 ? 10.631 -6.136 1.080 1.00 87.94 82 ALA A N 1
ATOM 545 C CA . ALA A 1 82 ? 10.169 -6.797 -0.137 1.00 87.94 82 ALA A CA 1
ATOM 546 C C . ALA A 1 82 ? 10.436 -5.944 -1.387 1.00 87.94 82 ALA A C 1
ATOM 548 O O . ALA A 1 82 ? 10.996 -6.450 -2.355 1.00 87.94 82 ALA A O 1
ATOM 549 N N . ALA A 1 83 ? 10.112 -4.646 -1.348 1.00 92.31 83 ALA A N 1
ATOM 550 C CA . ALA A 1 83 ? 10.405 -3.728 -2.447 1.00 92.31 83 ALA A CA 1
ATOM 551 C C . ALA A 1 83 ? 11.916 -3.608 -2.708 1.00 92.31 83 ALA A C 1
ATOM 553 O O . ALA A 1 83 ? 12.350 -3.712 -3.850 1.00 92.31 83 ALA A O 1
ATOM 554 N N . ALA A 1 84 ? 12.73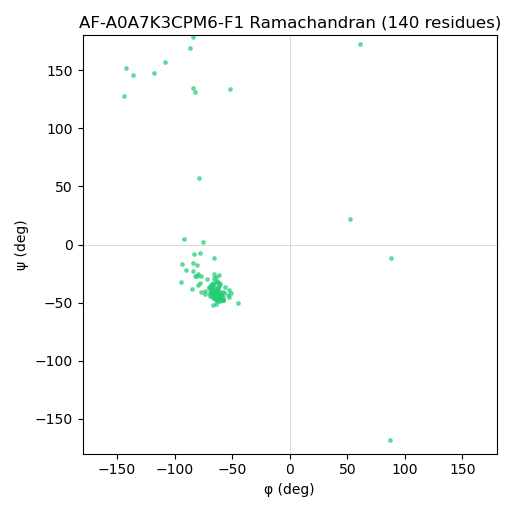1 -3.449 -1.662 1.00 94.50 84 ALA A N 1
ATOM 555 C CA . ALA A 1 84 ? 14.184 -3.345 -1.780 1.00 94.50 84 ALA A CA 1
ATOM 556 C C . ALA A 1 84 ? 14.834 -4.620 -2.340 1.00 94.50 84 ALA A C 1
ATOM 558 O O . ALA A 1 84 ? 15.838 -4.521 -3.039 1.00 94.50 84 ALA A O 1
ATOM 559 N N . ALA A 1 85 ? 14.275 -5.798 -2.051 1.00 91.62 85 ALA A N 1
ATOM 560 C CA . ALA A 1 85 ? 14.799 -7.072 -2.538 1.00 91.62 85 ALA A CA 1
ATOM 561 C C . ALA A 1 85 ? 14.592 -7.260 -4.048 1.00 91.62 85 ALA A C 1
ATOM 563 O O . ALA A 1 85 ? 15.463 -7.810 -4.712 1.00 91.62 85 ALA A O 1
ATOM 564 N N . VAL A 1 86 ? 13.462 -6.795 -4.589 1.00 85.25 86 VAL A N 1
ATOM 565 C CA . VAL A 1 86 ? 13.133 -6.954 -6.018 1.00 85.25 86 VAL A CA 1
ATOM 566 C C . VAL A 1 86 ? 13.638 -5.796 -6.882 1.00 85.25 86 VAL A C 1
ATOM 568 O O . VAL A 1 86 ? 13.841 -5.962 -8.081 1.00 85.25 86 VAL A O 1
ATOM 571 N N . LEU A 1 87 ? 13.882 -4.626 -6.281 1.00 89.62 87 LEU A N 1
ATOM 572 C CA . LEU A 1 87 ? 14.246 -3.401 -6.996 1.00 89.62 87 LEU A CA 1
ATOM 573 C C . LEU A 1 87 ? 15.506 -3.520 -7.884 1.00 89.62 87 LEU A C 1
ATOM 575 O O . LEU A 1 87 ? 15.471 -2.993 -8.994 1.00 89.62 87 LEU A O 1
ATOM 579 N N . PRO A 1 88 ? 16.610 -4.182 -7.474 1.00 90.62 88 PRO A N 1
ATOM 580 C CA . PRO A 1 88 ? 17.809 -4.280 -8.311 1.00 90.62 88 PRO A CA 1
ATOM 581 C C . PRO A 1 88 ? 17.611 -5.110 -9.582 1.00 90.62 88 PRO A C 1
ATOM 583 O O . PRO A 1 88 ? 18.238 -4.820 -10.603 1.00 90.62 88 PRO A O 1
ATOM 586 N N . ASP A 1 89 ? 16.780 -6.151 -9.515 1.00 86.00 89 ASP A N 1
ATOM 587 C CA . ASP A 1 89 ? 16.469 -7.002 -10.666 1.00 86.00 89 ASP A CA 1
ATOM 588 C C . ASP A 1 89 ? 15.431 -6.351 -11.579 1.00 86.00 89 ASP A C 1
ATOM 590 O O . ASP A 1 89 ? 15.560 -6.450 -12.799 1.00 86.00 89 ASP A O 1
ATOM 594 N N . ASP A 1 90 ? 14.476 -5.621 -10.996 1.00 87.19 90 ASP A N 1
ATOM 595 C CA . ASP A 1 90 ? 13.478 -4.839 -11.724 1.00 87.19 90 ASP A CA 1
ATOM 596 C C . ASP A 1 90 ? 14.130 -3.672 -12.484 1.00 87.19 90 ASP A C 1
ATOM 598 O O . ASP A 1 90 ? 14.013 -3.597 -13.701 1.00 87.19 90 ASP A O 1
ATOM 602 N N . ILE A 1 91 ? 14.946 -2.834 -11.827 1.00 90.44 91 ILE A N 1
ATOM 603 C CA . ILE A 1 91 ? 15.710 -1.754 -12.495 1.00 90.44 91 ILE A CA 1
ATOM 604 C C . ILE A 1 91 ? 16.685 -2.309 -13.540 1.00 90.44 91 ILE A C 1
ATOM 606 O O . ILE A 1 91 ? 16.940 -1.665 -14.555 1.00 90.44 91 ILE A O 1
ATOM 610 N N . GLY A 1 92 ? 17.256 -3.486 -13.284 1.00 88.31 92 GLY A N 1
ATOM 611 C CA . GLY A 1 92 ? 18.149 -4.163 -14.219 1.00 88.31 92 GLY A CA 1
ATOM 612 C C . GLY A 1 92 ? 17.434 -4.828 -15.396 1.00 88.31 92 GLY A C 1
ATOM 613 O O . GLY A 1 92 ? 18.111 -5.506 -16.165 1.00 88.31 92 GLY A O 1
ATOM 614 N N . GLU A 1 93 ? 16.104 -4.702 -15.489 1.00 83.94 93 GLU A N 1
ATOM 615 C CA . GLU A 1 93 ? 15.235 -5.345 -16.487 1.00 83.94 93 GLU A CA 1
ATOM 616 C C . GLU A 1 93 ? 15.437 -6.872 -16.574 1.00 83.94 93 GLU A C 1
ATOM 618 O O . GLU A 1 93 ? 15.106 -7.511 -17.572 1.00 83.94 93 GLU A O 1
ATOM 623 N N . ARG A 1 94 ? 15.977 -7.487 -15.511 1.00 76.56 94 ARG A N 1
ATOM 624 C CA . ARG A 1 94 ? 16.236 -8.934 -15.432 1.00 76.56 94 ARG A CA 1
ATOM 625 C C . ARG A 1 94 ? 14.955 -9.709 -15.155 1.00 76.56 94 ARG A C 1
ATOM 627 O O . ARG A 1 94 ? 14.792 -10.832 -15.624 1.00 76.56 94 ARG A O 1
ATOM 634 N N . THR A 1 95 ? 14.052 -9.095 -14.398 1.00 66.88 95 THR A N 1
ATOM 635 C CA . THR A 1 95 ? 12.709 -9.590 -14.099 1.00 66.88 95 THR A CA 1
ATOM 636 C C . THR A 1 95 ? 11.774 -8.396 -14.045 1.00 66.88 95 THR A C 1
ATOM 638 O O . THR A 1 95 ? 12.055 -7.468 -13.298 1.00 66.88 95 THR A O 1
ATOM 641 N N . MET A 1 96 ? 10.662 -8.414 -14.776 1.00 66.88 96 MET A N 1
ATOM 642 C CA . MET A 1 96 ? 9.621 -7.405 -14.564 1.00 66.88 96 MET A CA 1
ATOM 643 C C . MET A 1 96 ? 8.751 -7.826 -13.378 1.00 66.88 96 MET A C 1
ATOM 645 O O . MET A 1 96 ? 8.282 -8.967 -13.352 1.00 66.88 96 MET A O 1
ATOM 649 N N . LEU A 1 97 ? 8.502 -6.916 -12.428 1.00 74.38 97 LEU A N 1
ATOM 650 C CA . LEU A 1 97 ? 7.521 -7.125 -11.349 1.00 74.38 97 LEU A CA 1
ATOM 651 C C . LEU A 1 97 ? 6.162 -7.581 -11.906 1.00 74.38 97 LEU A C 1
ATOM 653 O O . LEU A 1 97 ? 5.533 -8.498 -11.363 1.00 74.38 97 LEU A O 1
ATOM 657 N N . GLY A 1 98 ? 5.751 -6.953 -13.014 1.00 76.94 98 GLY A N 1
ATOM 658 C CA . GLY A 1 98 ? 4.480 -7.181 -13.690 1.00 76.94 98 GLY A CA 1
ATOM 659 C C . GLY A 1 98 ? 3.275 -6.856 -12.805 1.00 76.94 98 GLY A C 1
ATOM 660 O O . GLY A 1 98 ? 3.394 -6.651 -11.595 1.00 76.94 98 GLY A O 1
ATOM 661 N N . ASP A 1 99 ? 2.078 -6.897 -13.390 1.00 77.81 99 ASP A N 1
ATOM 662 C CA . ASP A 1 99 ? 0.843 -6.509 -12.693 1.00 77.81 99 ASP A CA 1
ATOM 663 C C . ASP A 1 99 ? 0.659 -7.236 -11.352 1.00 77.81 99 ASP A C 1
ATOM 665 O O . ASP A 1 99 ? 0.227 -6.667 -10.352 1.00 77.81 99 ASP A O 1
ATOM 669 N N . THR A 1 100 ? 1.019 -8.523 -11.303 1.00 78.62 100 THR A N 1
ATOM 670 C CA . THR A 1 100 ? 0.857 -9.334 -10.087 1.00 78.62 100 THR A CA 1
ATOM 671 C C . THR A 1 100 ? 1.821 -8.900 -8.982 1.00 78.62 100 THR A C 1
ATOM 673 O O . THR A 1 100 ? 1.407 -8.798 -7.825 1.00 78.62 100 THR A O 1
ATOM 676 N N . GLY A 1 101 ? 3.085 -8.624 -9.316 1.00 83.62 101 GLY A N 1
ATOM 677 C CA . GLY A 1 101 ? 4.081 -8.171 -8.349 1.00 83.62 101 GLY A CA 1
ATOM 678 C C . GLY A 1 101 ? 3.785 -6.762 -7.839 1.00 83.62 101 GLY A C 1
ATOM 679 O O . GLY A 1 101 ? 3.802 -6.534 -6.627 1.00 83.62 101 GLY A O 1
ATOM 680 N N . ALA A 1 102 ? 3.426 -5.842 -8.738 1.00 89.69 102 ALA A N 1
ATOM 681 C CA . ALA A 1 102 ? 3.036 -4.480 -8.383 1.00 89.69 102 ALA A CA 1
ATOM 682 C C . ALA A 1 102 ? 1.801 -4.463 -7.465 1.00 89.69 102 ALA A C 1
ATOM 684 O O . ALA A 1 102 ? 1.811 -3.824 -6.406 1.00 89.69 102 ALA A O 1
ATOM 685 N N . HIS A 1 103 ? 0.766 -5.244 -7.795 1.00 89.25 103 HIS A N 1
ATOM 686 C CA . HIS A 1 103 ? -0.403 -5.400 -6.931 1.00 89.25 103 HIS A CA 1
ATOM 687 C C . HIS A 1 103 ? -0.051 -5.986 -5.559 1.00 89.25 103 HIS A C 1
ATOM 689 O O . HIS A 1 103 ? -0.563 -5.500 -4.549 1.00 89.25 103 HIS A O 1
ATOM 695 N N . ALA A 1 104 ? 0.812 -7.004 -5.497 1.00 87.56 104 ALA A N 1
ATOM 696 C CA . ALA A 1 104 ? 1.214 -7.622 -4.236 1.00 87.56 104 ALA A CA 1
ATOM 697 C C . ALA A 1 104 ? 1.974 -6.639 -3.328 1.00 87.56 104 ALA A C 1
ATOM 699 O O . ALA A 1 104 ? 1.651 -6.522 -2.142 1.00 87.56 104 ALA A O 1
ATOM 700 N N . LEU A 1 105 ? 2.928 -5.881 -3.881 1.00 89.81 105 LEU A N 1
ATOM 701 C CA . LEU A 1 105 ? 3.658 -4.854 -3.134 1.00 89.81 105 LEU A CA 1
ATOM 702 C C . LEU A 1 105 ? 2.734 -3.727 -2.652 1.00 89.81 105 LEU A C 1
ATOM 704 O O . LEU A 1 105 ? 2.812 -3.309 -1.494 1.00 89.81 105 LEU A O 1
ATOM 708 N N . GLY A 1 106 ? 1.819 -3.260 -3.505 1.00 93.44 106 GLY A N 1
ATOM 709 C CA . GLY A 1 106 ? 0.849 -2.236 -3.119 1.00 93.44 106 GLY A CA 1
ATOM 710 C C . GLY A 1 106 ? -0.164 -2.723 -2.080 1.00 93.44 106 GLY A C 1
ATOM 711 O O . GLY A 1 106 ? -0.510 -1.975 -1.164 1.00 93.44 106 GLY A O 1
ATOM 712 N N . ALA A 1 107 ? -0.588 -3.987 -2.139 1.00 91.81 107 ALA A N 1
ATOM 713 C CA . ALA A 1 107 ? -1.444 -4.580 -1.115 1.00 91.81 107 ALA A CA 1
ATOM 714 C C . ALA A 1 107 ? -0.723 -4.676 0.241 1.00 91.81 107 ALA A C 1
ATOM 716 O O . ALA A 1 107 ? -1.316 -4.349 1.272 1.00 91.81 107 ALA A O 1
ATOM 717 N N . ALA A 1 108 ? 0.560 -5.055 0.250 1.00 90.69 108 ALA A N 1
ATOM 718 C CA . ALA A 1 108 ? 1.382 -5.083 1.461 1.00 90.69 108 ALA A CA 1
ATOM 719 C C . ALA A 1 108 ? 1.532 -3.681 2.082 1.00 90.69 108 ALA A C 1
ATOM 721 O O . ALA A 1 108 ? 1.291 -3.496 3.280 1.00 90.69 108 ALA A O 1
ATOM 722 N N . LEU A 1 109 ? 1.810 -2.667 1.255 1.00 94.75 109 LEU A N 1
ATOM 723 C CA . LEU A 1 109 ? 1.841 -1.267 1.681 1.00 94.75 109 LEU A CA 1
ATOM 724 C C . LEU A 1 109 ? 0.491 -0.814 2.262 1.00 94.75 109 LEU A C 1
ATOM 726 O O . LEU A 1 109 ? 0.436 -0.216 3.340 1.00 94.75 109 LEU A O 1
ATOM 730 N N . GLY A 1 110 ? -0.614 -1.123 1.580 1.00 94.12 110 GLY A N 1
ATOM 731 C CA . GLY A 1 110 ? -1.960 -0.810 2.054 1.00 94.12 110 GLY A CA 1
ATOM 732 C C . GLY A 1 110 ? -2.295 -1.504 3.380 1.00 94.12 110 GLY A C 1
ATOM 733 O O . GLY A 1 110 ? -2.915 -0.896 4.255 1.00 94.12 110 GLY A O 1
ATOM 734 N N . ALA A 1 111 ? -1.818 -2.734 3.591 1.00 92.00 111 ALA A N 1
ATOM 735 C CA . ALA A 1 111 ? -1.962 -3.444 4.859 1.00 92.00 111 ALA A CA 1
ATOM 736 C C . ALA A 1 111 ? -1.157 -2.770 5.983 1.00 92.00 111 ALA A C 1
ATOM 738 O O . ALA A 1 111 ? -1.662 -2.641 7.101 1.00 92.00 111 ALA A O 1
ATOM 739 N N . ALA A 1 112 ? 0.046 -2.260 5.694 1.00 92.44 112 ALA A N 1
ATOM 740 C CA . ALA A 1 112 ? 0.826 -1.469 6.647 1.00 92.44 112 ALA A CA 1
ATOM 741 C C . ALA A 1 112 ? 0.094 -0.181 7.055 1.00 92.44 112 ALA A C 1
ATOM 743 O O . ALA A 1 112 ? -0.022 0.128 8.247 1.00 92.44 112 ALA A O 1
ATOM 744 N N . MET A 1 113 ? -0.472 0.540 6.079 1.00 94.75 113 MET A N 1
ATOM 745 C CA . MET A 1 113 ? -1.306 1.721 6.326 1.00 94.75 113 MET A CA 1
ATOM 746 C C . MET A 1 113 ? -2.529 1.364 7.178 1.00 94.75 113 MET A C 1
ATOM 748 O O . MET A 1 113 ? -2.838 2.079 8.137 1.00 94.75 113 MET A O 1
ATOM 752 N N . ALA A 1 114 ? -3.190 0.242 6.879 1.00 94.19 114 ALA A N 1
ATOM 753 C CA . ALA A 1 114 ? -4.353 -0.231 7.615 1.00 94.19 114 ALA A CA 1
ATOM 754 C C . ALA A 1 114 ? -4.016 -0.580 9.074 1.00 94.19 114 ALA A C 1
ATOM 756 O O . ALA A 1 114 ? -4.693 -0.127 10.003 1.00 94.19 114 ALA A O 1
ATOM 757 N N . ALA A 1 115 ? -2.939 -1.333 9.293 1.00 91.00 115 ALA A N 1
ATOM 758 C CA . ALA A 1 115 ? -2.461 -1.717 10.617 1.00 91.00 115 ALA A CA 1
ATOM 759 C C . ALA A 1 115 ? -1.981 -0.507 11.438 1.00 91.00 115 ALA A C 1
ATOM 761 O O . ALA A 1 115 ? -2.196 -0.450 12.648 1.00 91.00 115 ALA A O 1
ATOM 762 N N . GLY A 1 116 ? -1.371 0.487 10.786 1.00 90.88 116 GLY A N 1
ATOM 763 C CA . GLY A 1 116 ? -0.809 1.666 11.441 1.00 90.88 116 GLY A CA 1
ATOM 764 C C . GLY A 1 116 ? -1.812 2.766 11.796 1.00 90.88 116 GLY A C 1
ATOM 765 O O . GLY A 1 116 ? -1.478 3.621 12.617 1.00 90.88 116 GLY A O 1
ATOM 766 N N . ASN A 1 117 ? -3.016 2.780 11.210 1.00 92.94 117 ASN A N 1
ATOM 767 C CA . ASN A 1 117 ? -3.957 3.900 11.329 1.00 92.94 117 ASN A CA 1
ATOM 768 C C . ASN A 1 117 ? -5.288 3.542 12.011 1.00 92.94 117 ASN A C 1
ATOM 770 O O . ASN A 1 117 ? -5.836 2.448 11.868 1.00 92.94 117 ASN A O 1
ATOM 774 N N . GLY A 1 118 ? -5.847 4.519 12.732 1.00 93.19 118 GLY A N 1
ATOM 775 C CA . GLY A 1 118 ? -7.243 4.506 13.183 1.00 93.19 118 GLY A CA 1
ATOM 776 C C . GLY A 1 118 ? -8.199 5.032 12.105 1.00 93.19 118 GLY A C 1
ATOM 777 O O . GLY A 1 118 ? -7.759 5.491 11.051 1.00 93.19 118 GLY A O 1
ATOM 778 N N . ARG A 1 119 ? -9.509 5.037 12.388 1.00 95.44 119 ARG A N 1
ATOM 779 C CA . ARG A 1 119 ? -10.577 5.401 11.432 1.00 95.44 119 ARG A CA 1
ATOM 780 C C . ARG A 1 119 ? -10.303 6.660 10.610 1.00 95.44 119 ARG A C 1
ATOM 782 O O . ARG A 1 119 ? -10.433 6.624 9.395 1.00 95.44 119 ARG A O 1
ATOM 789 N N . LYS A 1 120 ? -9.920 7.764 11.265 1.00 97.06 120 LYS A N 1
ATOM 790 C CA . LYS A 1 120 ? -9.649 9.046 10.586 1.00 97.06 120 LYS A CA 1
ATOM 791 C C . LYS A 1 120 ? -8.523 8.916 9.558 1.00 97.06 120 LYS A C 1
ATOM 793 O O . LYS A 1 120 ? -8.654 9.412 8.448 1.00 97.06 120 LYS A O 1
ATOM 798 N N . GLY A 1 121 ? -7.451 8.209 9.920 1.00 95.94 121 GLY A N 1
ATOM 799 C CA . GLY A 1 121 ? -6.337 7.944 9.014 1.00 95.94 121 GLY A CA 1
ATOM 800 C C . GLY A 1 121 ? -6.761 7.064 7.842 1.00 95.94 121 GLY A C 1
ATOM 801 O O . GLY A 1 121 ? -6.446 7.394 6.705 1.00 95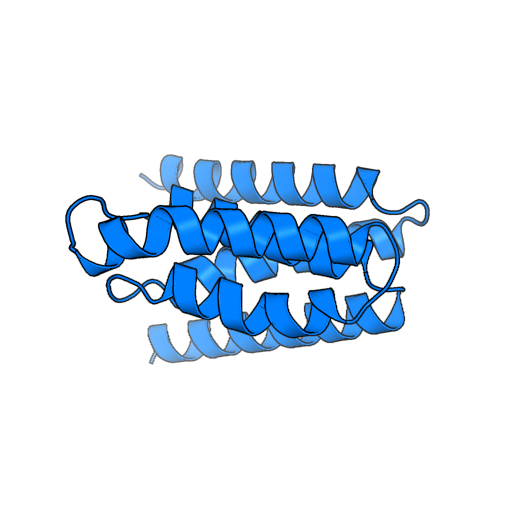.94 121 GLY A O 1
ATOM 802 N N . LEU A 1 122 ? -7.534 6.000 8.093 1.00 95.56 122 LEU A N 1
ATOM 803 C CA . LEU A 1 122 ? -8.051 5.139 7.021 1.00 95.56 122 LEU A CA 1
ATOM 804 C C . LEU A 1 122 ? -8.977 5.901 6.070 1.00 95.56 122 LEU A C 1
ATOM 806 O O . LEU A 1 122 ? -8.840 5.769 4.863 1.00 95.56 122 LEU A O 1
ATOM 810 N N . ALA A 1 123 ? -9.879 6.727 6.603 1.00 97.56 123 ALA A N 1
ATOM 811 C CA . ALA A 1 123 ? -10.777 7.551 5.800 1.00 97.56 123 ALA A CA 1
ATOM 812 C C . ALA A 1 123 ? -10.007 8.544 4.918 1.00 97.56 123 ALA A C 1
ATOM 814 O O . ALA A 1 123 ? -10.333 8.686 3.745 1.00 97.56 123 ALA A O 1
ATOM 815 N N . ALA A 1 124 ? -8.957 9.179 5.452 1.00 97.75 124 ALA A N 1
ATOM 816 C CA . ALA A 1 124 ? -8.105 10.079 4.679 1.00 97.75 124 ALA A CA 1
ATOM 817 C C . ALA A 1 124 ? -7.373 9.351 3.537 1.00 97.75 124 ALA A C 1
ATOM 819 O O . ALA A 1 124 ? -7.390 9.829 2.406 1.00 97.75 124 ALA A O 1
ATOM 820 N N . HIS A 1 125 ? -6.787 8.177 3.805 1.00 96.75 125 HIS A N 1
ATOM 821 C CA . HIS A 1 125 ? -6.124 7.378 2.767 1.00 96.75 125 HIS A CA 1
ATOM 822 C C . HIS A 1 125 ? -7.123 6.881 1.718 1.00 96.75 125 HIS A C 1
ATOM 824 O O . HIS A 1 125 ? -6.867 7.012 0.527 1.00 96.75 125 HIS A O 1
ATOM 830 N N . ALA A 1 126 ? -8.279 6.365 2.143 1.00 95.44 126 ALA A N 1
ATOM 831 C CA . ALA A 1 126 ? -9.329 5.907 1.240 1.00 95.44 126 ALA A CA 1
ATOM 832 C C . ALA A 1 126 ? -9.816 7.039 0.324 1.00 95.44 126 ALA A C 1
ATOM 834 O O . ALA A 1 126 ? -9.893 6.854 -0.886 1.00 95.44 126 ALA A O 1
ATOM 835 N N . ALA A 1 127 ? -10.082 8.225 0.879 1.00 97.12 127 ALA A N 1
ATOM 836 C CA . ALA A 1 127 ? -10.487 9.389 0.097 1.00 97.12 127 ALA A CA 1
ATOM 837 C C . ALA A 1 127 ? -9.409 9.806 -0.915 1.00 97.12 127 ALA A C 1
ATOM 839 O O . ALA A 1 127 ? -9.732 10.059 -2.074 1.00 97.12 127 ALA A O 1
ATOM 840 N N . ALA A 1 128 ? -8.136 9.829 -0.505 1.00 96.25 128 ALA A N 1
ATOM 841 C CA . ALA A 1 128 ? -7.025 10.147 -1.397 1.00 96.25 128 ALA A CA 1
ATOM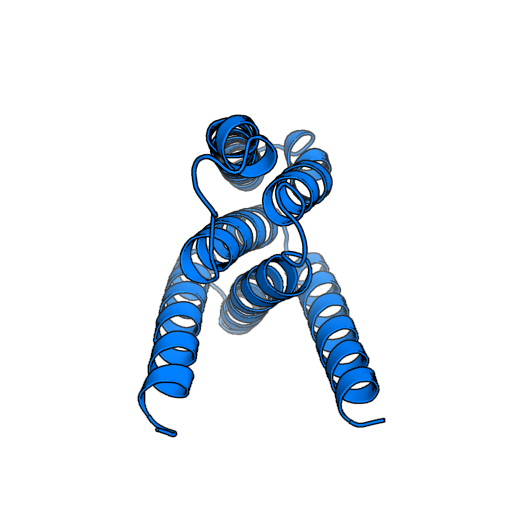 842 C C . ALA A 1 128 ? -6.903 9.130 -2.544 1.00 96.25 128 ALA A C 1
ATOM 844 O O . ALA A 1 128 ? -6.799 9.525 -3.701 1.00 96.25 128 ALA A O 1
ATOM 845 N N . LEU A 1 129 ? -6.978 7.832 -2.244 1.00 94.56 129 LEU A N 1
ATOM 846 C CA . LEU A 1 129 ? -6.888 6.763 -3.243 1.00 94.56 129 LEU A CA 1
ATOM 847 C C . LEU A 1 129 ? -8.054 6.803 -4.235 1.00 94.56 129 LEU A C 1
ATOM 849 O O . LEU A 1 129 ? -7.834 6.704 -5.438 1.00 94.56 129 LEU A O 1
ATOM 853 N N . VAL A 1 130 ? -9.281 7.013 -3.749 1.00 91.75 130 VAL A N 1
ATOM 854 C CA . VAL A 1 130 ? -10.463 7.172 -4.610 1.00 91.75 130 VAL A CA 1
ATOM 855 C C . VAL A 1 130 ? -10.327 8.407 -5.499 1.00 91.75 130 VAL A C 1
ATOM 857 O O . VAL A 1 130 ? -10.628 8.336 -6.687 1.00 91.75 130 VAL A O 1
ATOM 860 N N . ALA A 1 131 ? -9.844 9.529 -4.958 1.00 93.50 131 ALA A N 1
ATOM 861 C CA . ALA A 1 131 ? -9.619 10.740 -5.741 1.00 93.50 131 ALA A CA 1
ATOM 862 C C . ALA A 1 131 ? -8.555 10.532 -6.830 1.00 93.50 131 ALA A C 1
ATOM 864 O O . ALA A 1 131 ? -8.749 10.978 -7.960 1.00 93.50 131 ALA A O 1
ATOM 865 N N . VAL A 1 132 ? -7.461 9.831 -6.513 1.00 91.75 132 VAL A N 1
ATOM 866 C CA . VAL A 1 132 ? -6.412 9.495 -7.485 1.00 91.75 132 VAL A CA 1
ATOM 867 C C . VAL A 1 132 ? -6.949 8.575 -8.578 1.00 91.75 132 VAL A C 1
ATOM 869 O O . VAL A 1 132 ? -6.734 8.866 -9.751 1.00 91.75 132 VAL A O 1
ATOM 872 N N . ALA A 1 133 ? -7.694 7.525 -8.223 1.00 85.50 133 ALA A N 1
ATOM 873 C CA . ALA A 1 133 ? -8.303 6.618 -9.197 1.00 85.50 133 ALA A CA 1
ATOM 874 C C . ALA A 1 133 ? -9.278 7.362 -10.127 1.00 85.50 133 ALA A C 1
ATOM 876 O O . ALA A 1 133 ? -9.149 7.304 -11.346 1.00 85.50 133 ALA A O 1
ATOM 877 N N . ALA A 1 134 ? -10.177 8.172 -9.560 1.00 86.88 134 ALA A N 1
ATOM 878 C CA . ALA A 1 134 ? -11.128 8.963 -10.338 1.00 86.88 134 ALA A CA 1
ATOM 879 C C . ALA A 1 134 ? -10.445 9.999 -11.251 1.00 86.88 134 ALA A C 1
ATOM 881 O O . ALA A 1 134 ? -10.972 10.352 -12.306 1.00 86.88 134 ALA A O 1
ATOM 882 N N . TYR A 1 135 ? -9.291 10.528 -10.841 1.00 87.62 135 TYR A N 1
ATOM 883 C CA . TYR A 1 135 ? -8.496 11.434 -11.664 1.00 87.62 135 TYR A CA 1
ATOM 884 C C . TYR A 1 135 ? -7.775 10.704 -12.801 1.00 87.62 135 TYR A C 1
ATOM 886 O O . TYR A 1 135 ? -7.728 11.223 -13.917 1.00 87.62 135 TYR A O 1
ATOM 894 N N . ALA A 1 136 ? -7.240 9.512 -12.531 1.00 82.19 136 ALA A N 1
ATOM 895 C CA . ALA A 1 136 ? -6.586 8.680 -13.532 1.00 82.19 136 ALA A CA 1
ATOM 896 C C . ALA A 1 136 ? -7.568 8.277 -14.645 1.00 82.19 136 ALA A C 1
ATOM 898 O O . ALA A 1 136 ? -7.262 8.480 -15.819 1.00 82.19 136 ALA A O 1
ATOM 899 N N . ASP A 1 137 ? -8.782 7.844 -14.286 1.00 77.44 137 ASP A N 1
ATOM 900 C CA . ASP A 1 137 ? -9.829 7.463 -15.247 1.00 77.44 137 ASP A CA 1
ATOM 901 C C . ASP A 1 137 ? -10.185 8.603 -16.210 1.00 77.44 137 ASP A C 1
ATOM 903 O O . ASP A 1 137 ? -10.329 8.401 -17.417 1.00 77.44 137 ASP A O 1
ATOM 907 N N . LYS A 1 138 ? -10.268 9.837 -15.698 1.00 76.81 138 LYS A N 1
ATOM 908 C CA . LYS A 1 138 ? -10.577 11.018 -16.519 1.00 76.81 138 LYS A CA 1
ATOM 909 C C . LYS A 1 138 ? -9.514 11.330 -17.567 1.00 76.81 138 LYS A C 1
ATOM 911 O O . LYS A 1 138 ? -9.859 11.938 -18.570 1.00 76.81 138 LYS A O 1
ATOM 916 N N . ARG A 1 139 ? -8.251 10.961 -17.334 1.00 67.31 139 ARG A N 1
ATOM 917 C CA . ARG A 1 139 ? -7.151 11.213 -18.277 1.00 67.31 139 ARG A CA 1
ATOM 918 C C . ARG A 1 139 ? -7.032 10.161 -19.374 1.00 67.31 139 ARG A C 1
ATOM 920 O O . ARG A 1 139 ? -6.436 10.441 -20.403 1.00 67.31 139 ARG A O 1
ATOM 927 N N . VAL A 1 140 ? -7.543 8.956 -19.139 1.00 59.16 140 VAL A N 1
ATOM 928 C CA . VAL A 1 140 ? -7.525 7.860 -20.121 1.00 59.16 140 VAL A CA 1
ATOM 929 C C . VAL A 1 140 ? -8.685 7.997 -21.114 1.00 59.16 140 VAL A C 1
ATOM 931 O O . VAL A 1 140 ? -8.583 7.543 -22.248 1.00 59.16 140 VAL A O 1
ATOM 934 N N . GLY A 1 141 ? -9.783 8.638 -20.701 1.00 51.41 141 GLY A N 1
ATOM 935 C CA . GLY A 1 141 ? -10.966 8.876 -21.536 1.00 51.41 141 GLY A CA 1
ATOM 936 C C . GLY A 1 141 ? -10.989 10.206 -22.306 1.00 51.41 141 GLY A C 1
ATOM 937 O O . GLY A 1 141 ? -12.018 10.513 -22.906 1.00 51.41 141 GLY A O 1
ATOM 938 N N . SER A 1 142 ? -9.914 10.999 -22.256 1.00 43.38 142 SER A N 1
ATOM 939 C CA . SER A 1 142 ? -9.768 12.322 -22.896 1.00 43.38 142 SER A CA 1
ATOM 940 C C . SER A 1 142 ? -8.666 12.318 -23.942 1.00 43.38 142 SER A C 1
ATOM 942 O O . SER A 1 142 ? -8.907 12.840 -25.049 1.00 43.38 142 SER A O 1
#

Sequence (142 aa):
ELTSGAVKLFGISAAGLAAGALLKERPVDRVLAGVVIAGTAHLVNLVDVRPGQAGAAVLALAAPGLLRKGPGAVVAAASMGAAAAVLPDDIGERTMLGDTGAHALGAALGAAMAAGNGRKGLAAHAAALVAVAAYADKRVGS

Foldseek 3Di:
DVPPVVVVLCVLLVVLLVLLPVLDDDPLLSVLLSLLLSLLLVVLLVQLPAFQRSLVVLLVLLVVLCVADDDLNVLSVVLNVLSVVCRVCRNVVVDPCPSVNSSVSSNSSSSSQSNRDDPVSSVVSSVVSVVVVVVVVVVVVD

Radius of gyration: 14.76 Å; Cα contacts (8 Å, |Δi|>4): 205; chains: 1; bounding box: 36×25×40 Å

Solvent-accessible surface area (backbone atoms only — not comparable to full-atom values): 6953 Å² total; per-residue (Å²): 124,78,61,63,63,51,51,54,54,49,52,54,38,48,52,26,34,53,53,16,48,74,70,33,89,51,70,68,47,12,53,31,21,13,46,26,9,34,37,32,12,51,50,26,37,68,55,48,80,51,74,37,36,31,32,50,50,44,40,62,69,24,51,72,34,56,80,48,79,63,71,8,16,55,38,13,47,50,36,30,51,55,27,62,69,48,29,66,41,18,56,62,68,73,42,77,62,52,69,68,43,24,28,51,51,15,30,40,41,14,46,13,52,40,56,60,40,57,63,72,53,32,50,53,48,29,52,51,39,52,50,51,51,59,53,52,54,58,63,76,78,106